Protein AF-A0A8I4A4J0-F1 (afdb_monomer)

Mean predicted aligned error: 11.43 Å

Foldseek 3Di:
DDPLVVVVVVVVPCVDPVNVVVVVVVVVVVVVDDPWDWDQDDPRPSVVVVVPDDPDPPRIDTPPPPDPCPVVVVVCVPPPVPDD

InterPro domains:
  IPR000439 Large ribosomal subunit protein eL15 [PF00827] (2-59)
  IPR000439 Large ribosomal subunit protein eL15 [PTHR11847] (1-59)
  IPR000439 Large ribosomal subunit protein eL15 [SM01384] (2-77)
  IPR012678 Ribosomal protein uL23/eL15/eS24 core domain superfamily [SSF54189] (1-59)
  IPR024794 Large ribosomal subunit protein eL15 core domain superfamily [G3DSA:3.40.1120.10] (1-63)

Sequence (84 aa):
MGAYKYIQELWRKKQSDVMRFLLRVRCWQYCQLSALHRAPRPTRPDKARPLGYKAKQGASWTPLWGSKSLEFLLGWRRFHIQTF

Nearest PDB structures (foldseek):
  8c3a-assembly1_v  TM=9.662E-01  e=3.658E-06  Candida albicans
  8v87-assembly1_N  TM=9.692E-01  e=4.199E-06  Saccharomyces cerevisiae BY4741
  8ipb-assembly1_HA  TM=9.777E-01  e=6.356E-06  Triticum aestivum
  6ylx-assembly1_N  TM=9.649E-01  e=8.379E-06  Saccharomyces cerevisiae
  8esr-assembly1_N  TM=9.617E-01  e=8.978E-06  Schizosaccharomyces pombe

Solvent-accessible surface area (backbone atoms only — not comparable to full-atom values): 5483 Å² total; per-residue (Å²): 137,60,73,54,57,57,55,52,56,54,64,70,46,52,84,40,68,70,44,44,51,56,50,53,56,49,52,56,56,55,68,76,48,62,99,77,63,80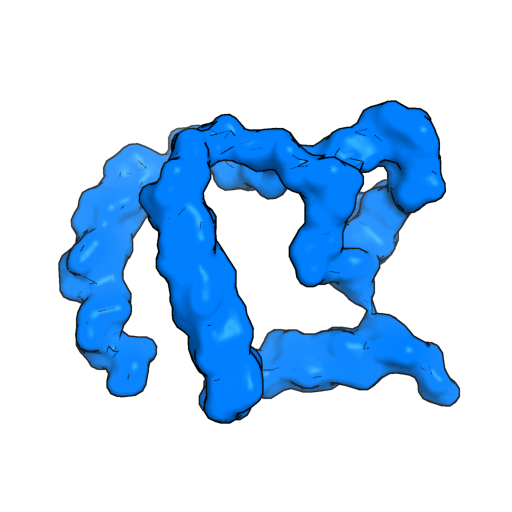,38,86,63,68,96,51,60,69,63,36,42,83,73,67,54,60,100,48,95,87,58,71,42,58,81,79,80,71,91,69,49,77,68,48,58,66,55,48,74,73,61,68,79,78,77,122

pLDDT: mean 73.52, std 19.96, range [32.97, 92.81]

Structure (mmCIF, N/CA/C/O backbone):
data_AF-A0A8I4A4J0-F1
#
_entry.id   AF-A0A8I4A4J0-F1
#
loop_
_atom_site.group_PDB
_atom_site.id
_atom_site.type_symbol
_atom_site.label_atom_id
_atom_site.label_alt_id
_atom_site.label_comp_id
_atom_site.label_asym_id
_atom_site.label_entity_id
_atom_site.label_seq_id
_atom_site.pdbx_PDB_ins_code
_atom_site.Cartn_x
_atom_site.Cartn_y
_atom_site.Cartn_z
_atom_site.occupancy
_atom_site.B_iso_or_equiv
_atom_site.auth_seq_id
_atom_site.auth_comp_id
_atom_site.auth_asym_id
_atom_site.auth_atom_id
_atom_site.pdbx_PDB_model_num
ATOM 1 N N . MET A 1 1 ? -18.708 4.509 -14.345 1.00 63.03 1 MET A N 1
ATOM 2 C CA . MET A 1 1 ? -17.770 4.444 -13.195 1.00 63.03 1 MET A CA 1
ATOM 3 C C . MET A 1 1 ? -16.921 3.187 -13.332 1.00 63.03 1 MET A C 1
ATOM 5 O O . MET A 1 1 ? -17.492 2.132 -13.553 1.00 63.03 1 MET A O 1
ATOM 9 N N . GLY A 1 2 ? -15.588 3.280 -13.274 1.00 86.94 2 GLY A N 1
ATOM 10 C CA . GLY A 1 2 ? -14.707 2.113 -13.453 1.00 86.94 2 GLY A CA 1
ATOM 11 C C . GLY A 1 2 ? -14.421 1.357 -12.150 1.00 86.94 2 GLY A C 1
ATOM 12 O O . GLY A 1 2 ? -14.406 1.962 -11.080 1.00 86.94 2 GLY A O 1
ATOM 13 N N . ALA A 1 3 ? -14.112 0.059 -12.244 1.00 86.75 3 ALA A N 1
ATOM 14 C CA . ALA A 1 3 ? -13.794 -0.810 -11.100 1.00 86.75 3 ALA A CA 1
ATOM 15 C C . ALA A 1 3 ? -12.710 -0.236 -10.160 1.00 86.75 3 ALA A C 1
ATOM 17 O O . ALA A 1 3 ? -12.815 -0.340 -8.940 1.00 86.75 3 ALA A O 1
ATOM 18 N N . TYR A 1 4 ? -11.698 0.448 -10.707 1.00 88.25 4 TYR A N 1
ATOM 19 C CA . TYR A 1 4 ? -10.635 1.075 -9.912 1.00 88.25 4 TYR A CA 1
ATOM 20 C C . TYR A 1 4 ? -11.126 2.199 -8.988 1.00 88.25 4 TYR A C 1
ATOM 22 O O . TYR A 1 4 ? -10.526 2.414 -7.936 1.00 88.25 4 TYR A O 1
ATOM 30 N N . LYS A 1 5 ? -12.225 2.880 -9.335 1.00 89.06 5 LYS A N 1
ATOM 31 C CA . LYS A 1 5 ? -12.806 3.942 -8.504 1.00 89.06 5 LYS A CA 1
ATOM 32 C C . LYS A 1 5 ? -13.404 3.370 -7.214 1.00 89.06 5 LYS A C 1
ATOM 34 O O . LYS A 1 5 ? -13.110 3.883 -6.140 1.00 89.06 5 LYS A O 1
ATOM 39 N N . TYR A 1 6 ? -14.124 2.251 -7.302 1.00 90.12 6 TYR A N 1
ATOM 40 C CA . TYR A 1 6 ? -14.656 1.550 -6.126 1.00 90.12 6 TYR A CA 1
ATOM 41 C C . TYR A 1 6 ? -13.543 1.032 -5.214 1.00 90.12 6 TYR A C 1
ATOM 43 O O . TYR A 1 6 ? -13.605 1.188 -3.997 1.00 90.12 6 TYR A O 1
ATOM 51 N N . ILE A 1 7 ? -12.477 0.479 -5.802 1.00 88.88 7 ILE A N 1
ATOM 52 C CA . ILE A 1 7 ? -11.301 0.035 -5.043 1.00 88.88 7 ILE A CA 1
ATOM 53 C C . ILE A 1 7 ? -10.664 1.224 -4.309 1.00 88.88 7 ILE A C 1
ATOM 55 O O . ILE A 1 7 ? -10.315 1.114 -3.133 1.00 88.88 7 ILE A O 1
ATOM 59 N N . GLN A 1 8 ? -10.542 2.378 -4.969 1.00 90.19 8 GLN A N 1
ATOM 60 C CA . GLN A 1 8 ? -9.996 3.586 -4.356 1.00 90.19 8 GLN A CA 1
ATOM 61 C C . GLN A 1 8 ? -10.860 4.086 -3.190 1.00 90.19 8 GLN A C 1
ATOM 63 O O . GLN A 1 8 ? -10.308 4.452 -2.151 1.00 90.19 8 GLN A O 1
ATOM 68 N N 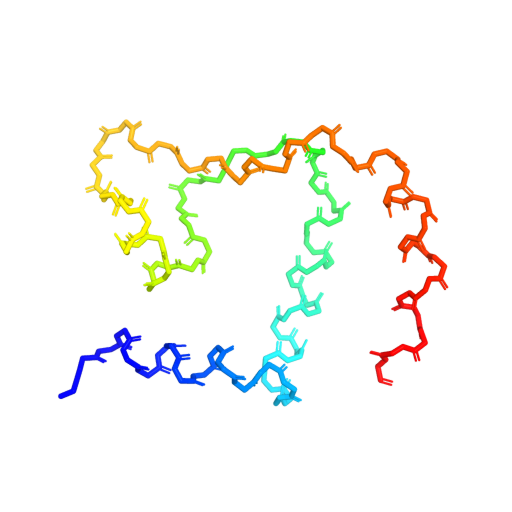. GLU A 1 9 ? -12.184 4.093 -3.336 1.00 90.62 9 GLU A N 1
ATOM 69 C CA . GLU A 1 9 ? -13.131 4.492 -2.285 1.00 90.62 9 GLU A CA 1
ATOM 70 C C . GLU A 1 9 ? -13.083 3.543 -1.081 1.00 90.62 9 GLU A C 1
ATOM 72 O O . GLU A 1 9 ? -13.012 3.995 0.064 1.00 90.62 9 GLU A O 1
ATOM 77 N N . LEU A 1 10 ? -13.000 2.236 -1.330 1.00 89.19 10 LEU A N 1
ATOM 78 C CA . LEU A 1 10 ? -12.851 1.213 -0.294 1.00 89.19 10 LEU A CA 1
ATOM 79 C C . LEU A 1 10 ? -11.534 1.404 0.483 1.00 89.19 10 LEU A C 1
ATOM 81 O O . LEU A 1 10 ? -11.511 1.348 1.711 1.00 89.19 10 LEU A O 1
ATOM 85 N N . TRP A 1 11 ? -10.443 1.762 -0.205 1.00 87.94 11 TRP A N 1
ATOM 86 C CA . TRP A 1 11 ? -9.156 2.099 0.421 1.00 87.94 11 TRP A CA 1
ATOM 87 C C . TRP A 1 11 ? -9.124 3.425 1.186 1.00 87.94 11 TRP A C 1
ATOM 89 O O . TRP A 1 11 ? -8.221 3.603 2.010 1.00 87.94 11 TRP A O 1
ATOM 99 N N . ARG A 1 12 ? -10.056 4.354 0.939 1.00 89.12 12 ARG A N 1
ATOM 100 C CA . ARG A 1 12 ? -10.205 5.561 1.772 1.00 89.12 12 ARG A CA 1
ATOM 101 C C . ARG A 1 12 ? -10.795 5.207 3.141 1.00 89.12 12 ARG A C 1
ATOM 103 O O . ARG A 1 12 ? -10.394 5.797 4.137 1.00 89.12 12 ARG A O 1
ATOM 110 N N . LYS A 1 13 ? -11.662 4.190 3.216 1.00 91.12 13 LYS A N 1
ATOM 111 C CA . LYS A 1 13 ? -12.318 3.720 4.451 1.00 91.12 13 LYS A CA 1
ATOM 112 C C . LYS A 1 13 ? -11.554 2.580 5.142 1.00 91.12 13 LYS A C 1
ATOM 114 O O . LYS A 1 13 ? -12.086 1.490 5.349 1.00 91.12 13 LYS A O 1
ATOM 119 N N . LYS A 1 14 ? -10.302 2.826 5.546 1.00 86.06 14 LYS A N 1
ATOM 120 C CA . LYS A 1 14 ? -9.440 1.798 6.175 1.00 86.06 14 LYS A CA 1
ATOM 121 C C . LYS A 1 14 ? -9.951 1.254 7.513 1.00 86.06 14 LYS A C 1
ATOM 123 O O . LYS A 1 14 ? -9.561 0.159 7.896 1.00 86.06 14 LYS A O 1
ATOM 128 N N . GLN A 1 15 ? -10.786 2.020 8.212 1.00 88.25 15 GLN A N 1
ATOM 129 C CA . GLN A 1 15 ? -11.328 1.648 9.519 1.00 88.25 15 GLN A CA 1
ATOM 130 C C . GLN A 1 15 ? -12.517 0.682 9.434 1.00 88.25 15 GLN A C 1
ATOM 132 O O . GLN A 1 15 ? -12.892 0.104 10.445 1.00 88.25 15 GLN A O 1
ATOM 137 N N . SER A 1 16 ? -13.091 0.489 8.243 1.00 91.19 16 SER A N 1
ATOM 138 C CA . SER A 1 16 ? -14.162 -0.489 8.048 1.00 91.19 16 SER A CA 1
ATOM 139 C C . SER A 1 16 ? -13.710 -1.898 8.443 1.00 91.19 16 SER A C 1
ATOM 141 O O . SER A 1 16 ? -12.552 -2.266 8.222 1.00 91.19 16 SER A O 1
ATOM 143 N N . ASP A 1 17 ? -14.626 -2.700 8.983 1.00 89.94 17 ASP A N 1
ATOM 144 C CA . ASP A 1 17 ? -14.342 -4.057 9.468 1.00 89.94 17 ASP A CA 1
ATOM 145 C C . ASP A 1 17 ? -13.738 -4.948 8.383 1.00 89.94 17 ASP A C 1
ATOM 147 O O . ASP A 1 17 ? -12.765 -5.664 8.621 1.00 89.94 17 ASP A O 1
ATOM 151 N N . VAL A 1 18 ? -14.229 -4.811 7.147 1.00 90.38 18 VAL A N 1
ATOM 152 C CA . VAL A 1 18 ? -13.695 -5.518 5.975 1.00 90.38 18 VAL A CA 1
ATOM 153 C C . VAL A 1 18 ? -12.227 -5.161 5.738 1.00 90.38 18 VAL A C 1
ATOM 155 O O . VAL A 1 18 ? -11.390 -6.048 5.569 1.00 90.38 18 VAL A O 1
ATOM 158 N N . MET A 1 19 ? -11.876 -3.871 5.745 1.00 90.44 19 MET A N 1
ATOM 159 C CA . MET A 1 19 ? -10.487 -3.463 5.521 1.00 90.44 19 MET A CA 1
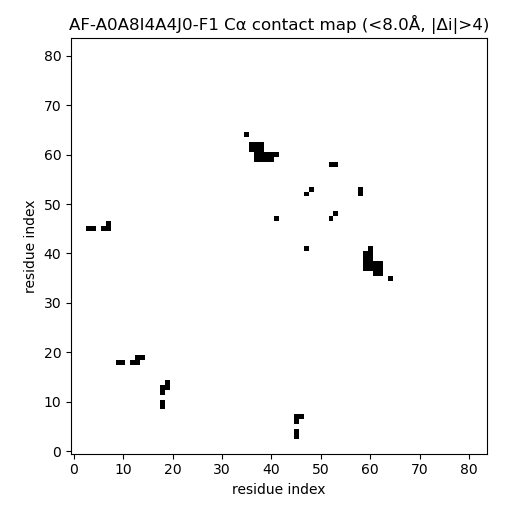ATOM 160 C C . MET A 1 19 ? -9.576 -3.828 6.687 1.00 90.44 19 MET A C 1
ATOM 162 O O . MET A 1 19 ? -8.452 -4.275 6.450 1.00 90.44 19 MET A O 1
ATOM 166 N N . ARG A 1 20 ? -10.045 -3.692 7.929 1.00 91.19 20 ARG A N 1
ATOM 167 C CA . ARG A 1 20 ? -9.295 -4.109 9.121 1.00 91.19 20 ARG A CA 1
ATOM 168 C C . ARG A 1 20 ? -8.993 -5.604 9.095 1.00 91.19 20 ARG A C 1
ATOM 170 O O . ARG A 1 20 ? -7.843 -5.988 9.306 1.00 91.19 20 ARG A O 1
ATOM 177 N N . PHE A 1 21 ? -9.980 -6.432 8.758 1.00 92.06 21 PHE A N 1
ATOM 178 C CA . PHE A 1 21 ? -9.806 -7.876 8.611 1.00 92.06 21 PHE A CA 1
ATOM 179 C C . PHE A 1 21 ? -8.769 -8.216 7.531 1.00 92.06 21 PHE A C 1
ATOM 181 O O . PHE A 1 21 ? -7.791 -8.917 7.801 1.00 92.06 21 PHE A O 1
ATOM 188 N N . LEU A 1 22 ? -8.913 -7.648 6.329 1.00 91.12 22 LEU A N 1
ATOM 189 C CA . LEU A 1 22 ? -7.989 -7.892 5.216 1.00 91.12 22 LEU A CA 1
ATOM 190 C C . LEU A 1 22 ? -6.551 -7.454 5.531 1.00 91.12 22 LEU A C 1
ATOM 192 O O . LEU A 1 22 ? -5.598 -8.139 5.154 1.00 91.12 22 LEU A O 1
ATOM 196 N N . LEU A 1 23 ? -6.375 -6.317 6.208 1.00 90.31 23 LEU A N 1
ATOM 197 C CA . LEU A 1 23 ? -5.055 -5.821 6.600 1.00 90.31 23 LEU A CA 1
ATOM 198 C C . LEU A 1 23 ? -4.421 -6.682 7.695 1.00 90.31 23 LEU A C 1
ATOM 200 O O . LEU A 1 23 ? -3.218 -6.927 7.632 1.00 90.31 23 LEU A O 1
ATOM 204 N N . ARG A 1 24 ? -5.210 -7.191 8.647 1.00 91.38 24 ARG A N 1
ATOM 205 C CA . ARG A 1 24 ? -4.724 -8.081 9.711 1.00 91.38 24 ARG A CA 1
ATOM 206 C C . ARG A 1 24 ? -4.203 -9.402 9.149 1.00 91.38 24 ARG A C 1
ATOM 208 O O . ARG A 1 24 ? -3.085 -9.793 9.472 1.00 91.38 24 ARG A O 1
ATOM 215 N N . VAL A 1 25 ? -4.963 -10.036 8.253 1.00 92.69 25 VAL A N 1
ATOM 216 C CA . VAL A 1 25 ? -4.544 -11.285 7.590 1.00 92.69 25 VAL A CA 1
ATOM 217 C C . VAL A 1 25 ? -3.277 -11.069 6.756 1.00 92.69 25 VAL A C 1
ATOM 219 O O . VAL A 1 25 ? -2.349 -11.871 6.828 1.00 92.69 25 VAL A O 1
ATOM 222 N N . ARG A 1 26 ? -3.187 -9.961 6.008 1.00 90.00 26 ARG A N 1
ATOM 223 C CA . ARG A 1 26 ? -1.990 -9.645 5.207 1.00 90.00 26 ARG A CA 1
ATOM 224 C C . ARG A 1 26 ? -0.766 -9.334 6.056 1.00 90.00 26 ARG A C 1
ATOM 226 O O . ARG A 1 26 ? 0.321 -9.764 5.702 1.00 90.00 26 ARG A O 1
ATOM 233 N N . CYS A 1 27 ? -0.930 -8.592 7.149 1.00 90.50 27 CYS A N 1
ATOM 234 C CA . CYS A 1 27 ? 0.168 -8.290 8.063 1.00 90.50 27 CYS A CA 1
ATOM 235 C C . CYS A 1 27 ? 0.748 -9.580 8.647 1.00 90.50 27 CYS A C 1
ATOM 237 O O . CYS A 1 27 ? 1.957 -9.774 8.596 1.00 90.50 27 CYS A O 1
ATOM 239 N N . TRP A 1 28 ? -0.123 -10.498 9.085 1.00 92.81 28 TRP A N 1
ATOM 240 C CA . TRP A 1 28 ? 0.295 -11.817 9.551 1.00 92.81 28 TRP A CA 1
ATOM 241 C C . TRP A 1 28 ? 1.109 -12.551 8.483 1.00 92.81 28 TRP A C 1
ATOM 243 O O . TRP A 1 28 ? 2.238 -12.925 8.776 1.00 92.81 28 TRP A O 1
ATOM 253 N N . GLN A 1 29 ? 0.596 -12.634 7.246 1.00 88.38 29 GLN A N 1
ATOM 254 C CA . GLN A 1 29 ? 1.309 -13.229 6.106 1.00 88.38 29 GLN A CA 1
ATOM 255 C C . GLN A 1 29 ? 2.690 -12.592 5.888 1.00 88.38 29 GLN A C 1
ATOM 257 O O . GLN A 1 29 ? 3.693 -13.285 5.760 1.00 88.38 29 GLN A O 1
ATOM 262 N N . TYR A 1 30 ? 2.768 -11.260 5.868 1.00 86.25 30 TYR A N 1
ATOM 263 C CA . TYR A 1 30 ? 4.021 -10.538 5.634 1.00 86.25 30 TYR A CA 1
ATOM 264 C C . TYR A 1 30 ? 5.044 -10.713 6.755 1.00 86.25 30 TYR A C 1
ATOM 266 O O . TYR A 1 30 ? 6.237 -10.612 6.487 1.00 86.25 30 TYR A O 1
ATOM 274 N N . CYS A 1 31 ? 4.617 -11.023 7.978 1.00 86.06 31 CYS A N 1
ATOM 275 C CA . CYS A 1 31 ? 5.536 -11.314 9.074 1.00 86.06 31 CYS A CA 1
ATOM 276 C C . CYS A 1 31 ? 6.271 -12.654 8.925 1.00 86.06 31 CYS A C 1
ATOM 278 O O . CYS A 1 31 ? 7.318 -12.807 9.550 1.00 86.06 31 CYS A O 1
ATOM 280 N N . GLN A 1 32 ? 5.771 -13.609 8.128 1.00 87.12 32 GLN A N 1
ATOM 281 C CA . GLN A 1 32 ? 6.520 -14.840 7.828 1.00 87.12 32 GLN A CA 1
ATOM 282 C C . GLN A 1 32 ? 7.480 -14.698 6.641 1.00 87.12 32 GLN A C 1
ATOM 284 O O . GLN A 1 32 ? 8.304 -15.582 6.414 1.00 87.12 32 GLN A O 1
ATOM 289 N N . LEU A 1 33 ? 7.371 -13.622 5.859 1.00 85.94 33 LEU A N 1
ATOM 290 C CA . LEU A 1 33 ? 8.218 -13.406 4.691 1.00 85.94 33 LEU A CA 1
ATOM 291 C C . LEU A 1 33 ? 9.587 -12.832 5.091 1.00 85.94 33 LEU A C 1
ATOM 293 O O . LEU A 1 33 ? 9.750 -12.201 6.134 1.00 85.94 33 LEU A O 1
ATOM 297 N N . SER A 1 34 ? 10.581 -13.026 4.21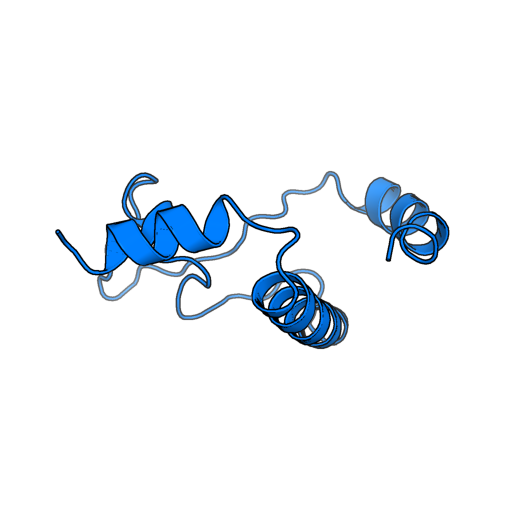9 1.00 84.81 34 SER A N 1
ATOM 298 C CA . SER A 1 34 ? 11.889 -12.384 4.348 1.00 84.81 34 SER A CA 1
ATOM 299 C C . SER A 1 34 ? 11.761 -10.858 4.330 1.00 84.81 34 SER A C 1
ATOM 301 O O . SER A 1 34 ? 10.893 -10.306 3.651 1.00 84.81 34 SER A O 1
ATOM 303 N N . ALA A 1 35 ? 12.675 -10.168 5.023 1.00 80.12 35 ALA A N 1
ATOM 304 C CA . ALA A 1 35 ? 12.676 -8.704 5.132 1.00 80.12 35 ALA A CA 1
ATOM 305 C C . ALA A 1 35 ? 12.610 -7.987 3.768 1.00 80.12 35 ALA A C 1
ATOM 307 O O . ALA A 1 35 ? 12.012 -6.919 3.652 1.00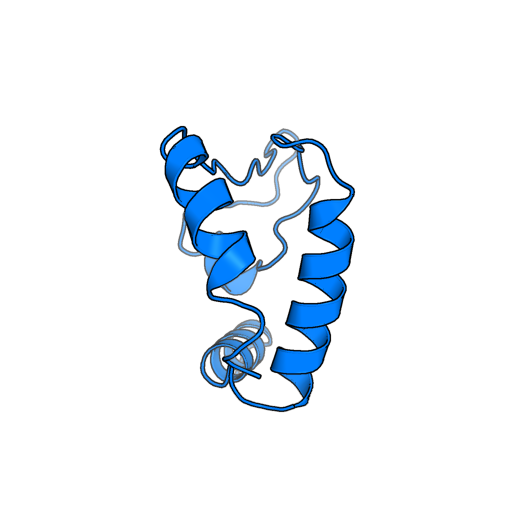 80.12 35 ALA A O 1
ATOM 308 N N . LEU A 1 36 ? 13.181 -8.601 2.727 1.00 82.19 36 LEU A N 1
ATOM 309 C CA . LEU A 1 36 ? 13.006 -8.198 1.339 1.00 82.19 36 LEU A CA 1
ATOM 310 C C . LEU A 1 36 ? 12.415 -9.371 0.550 1.00 82.19 36 LEU A C 1
ATOM 312 O O . LEU A 1 36 ? 13.051 -10.416 0.407 1.00 82.19 36 LEU A O 1
ATOM 316 N N . HIS A 1 37 ? 11.196 -9.197 0.042 1.00 84.69 37 HIS A N 1
ATOM 317 C CA . HIS A 1 37 ? 10.517 -10.177 -0.802 1.00 84.69 37 HIS A CA 1
ATOM 318 C C . HIS A 1 37 ? 10.039 -9.522 -2.101 1.00 84.69 37 HIS A C 1
ATOM 320 O O . HIS A 1 37 ? 9.476 -8.425 -2.103 1.00 84.69 37 HIS A O 1
ATOM 326 N N . ARG A 1 38 ? 10.259 -10.205 -3.228 1.00 81.75 38 ARG A N 1
ATOM 327 C CA . ARG A 1 38 ? 9.855 -9.737 -4.557 1.00 81.75 38 ARG A CA 1
ATOM 328 C C . ARG A 1 38 ? 8.450 -10.240 -4.866 1.00 81.75 38 ARG A C 1
ATOM 330 O O . ARG A 1 38 ? 8.250 -11.434 -5.050 1.00 81.75 38 ARG A O 1
ATOM 337 N N . ALA A 1 39 ? 7.487 -9.327 -4.965 1.00 83.44 39 ALA A N 1
ATOM 338 C CA . ALA A 1 39 ? 6.116 -9.687 -5.300 1.00 83.44 39 ALA A CA 1
ATOM 339 C C . ALA A 1 39 ? 5.909 -9.723 -6.832 1.00 83.44 39 ALA A C 1
ATOM 341 O O . ALA A 1 39 ? 6.339 -8.804 -7.536 1.00 83.44 39 ALA A O 1
ATOM 342 N N . PRO A 1 40 ? 5.214 -10.742 -7.375 1.00 82.38 40 PRO A N 1
ATOM 343 C CA . PRO A 1 40 ? 4.974 -10.854 -8.817 1.00 82.38 40 PRO A CA 1
ATOM 344 C C . PRO A 1 40 ? 3.959 -9.825 -9.340 1.00 82.38 40 PRO A C 1
ATOM 346 O O . PRO A 1 40 ? 3.980 -9.465 -10.514 1.00 82.38 40 PRO A O 1
ATOM 349 N N . ARG A 1 41 ? 3.064 -9.331 -8.475 1.00 84.56 41 ARG A N 1
ATOM 350 C CA . ARG A 1 41 ? 2.036 -8.333 -8.799 1.00 84.56 41 ARG A CA 1
ATOM 351 C C . ARG A 1 41 ? 1.837 -7.366 -7.632 1.00 84.56 41 ARG A C 1
ATOM 353 O O . ARG A 1 41 ? 1.952 -7.791 -6.481 1.00 84.56 41 ARG A O 1
ATOM 360 N N . PRO A 1 42 ? 1.496 -6.094 -7.891 1.00 86.88 42 PRO A N 1
ATOM 361 C CA . PRO A 1 42 ? 1.233 -5.142 -6.825 1.00 86.88 42 PRO A CA 1
ATOM 362 C C . PRO A 1 42 ? -0.033 -5.527 -6.058 1.00 86.88 42 PRO A C 1
ATOM 364 O O . PRO A 1 42 ? -1.073 -5.829 -6.645 1.00 86.88 42 PRO A O 1
ATOM 367 N N . THR A 1 43 ? 0.023 -5.428 -4.732 1.00 86.81 43 THR A N 1
ATOM 368 C CA . THR A 1 43 ? -1.135 -5.651 -3.849 1.00 86.81 43 THR A CA 1
ATOM 369 C C . THR A 1 43 ? -2.255 -4.635 -4.105 1.00 86.81 43 THR A C 1
ATOM 371 O O . THR A 1 43 ? -3.422 -4.900 -3.816 1.00 86.81 43 THR A O 1
ATOM 374 N N . ARG A 1 44 ? -1.901 -3.460 -4.647 1.00 88.19 44 ARG A N 1
ATOM 375 C CA . ARG A 1 44 ? -2.813 -2.347 -4.917 1.00 88.19 44 ARG A CA 1
ATOM 376 C C . ARG A 1 44 ? -2.641 -1.808 -6.350 1.00 88.19 44 ARG A C 1
ATOM 378 O O . ARG A 1 44 ? -1.873 -0.864 -6.555 1.00 88.19 44 ARG A O 1
ATOM 385 N N . PRO A 1 45 ? -3.339 -2.377 -7.350 1.00 85.62 45 PRO A N 1
ATOM 386 C CA . PRO A 1 45 ? -3.184 -1.976 -8.749 1.00 85.62 45 PRO A CA 1
ATOM 387 C C . PRO A 1 45 ? -3.735 -0.572 -9.049 1.00 85.62 45 PRO A C 1
ATOM 389 O O . PRO A 1 45 ? -3.186 0.111 -9.912 1.00 85.62 45 PRO A O 1
ATOM 392 N N . ASP A 1 46 ? -4.760 -0.108 -8.321 1.00 87.00 46 ASP A N 1
ATOM 393 C CA . ASP A 1 46 ? -5.337 1.238 -8.479 1.00 87.00 46 ASP A CA 1
ATOM 394 C C . ASP A 1 46 ? -4.343 2.347 -8.110 1.00 87.00 46 ASP A C 1
ATOM 396 O O . ASP A 1 46 ? -4.338 3.394 -8.746 1.00 87.00 46 ASP A O 1
ATOM 400 N N . LYS A 1 47 ? -3.465 2.108 -7.125 1.00 88.12 47 LYS A N 1
ATOM 401 C CA . LYS A 1 47 ? -2.404 3.050 -6.734 1.00 88.12 47 LYS A CA 1
ATOM 402 C C . LYS A 1 47 ? -1.121 2.843 -7.533 1.00 88.12 47 LYS A C 1
ATOM 404 O O . LYS A 1 47 ? -0.409 3.805 -7.787 1.00 88.12 47 LYS A O 1
ATOM 409 N N . ALA A 1 48 ? -0.828 1.613 -7.946 1.00 87.75 48 ALA A N 1
ATOM 410 C CA . ALA A 1 48 ? 0.371 1.323 -8.722 1.00 87.75 48 ALA A CA 1
ATOM 411 C C . ALA A 1 48 ? 0.341 2.003 -10.105 1.00 87.75 48 ALA A C 1
ATOM 413 O O . ALA A 1 48 ? 1.355 2.550 -10.527 1.00 87.75 48 ALA A O 1
ATOM 414 N N . ARG A 1 49 ? -0.811 2.021 -10.796 1.00 85.62 49 ARG A N 1
ATOM 415 C CA . ARG A 1 49 ? -0.927 2.618 -12.142 1.00 85.62 49 ARG A CA 1
ATOM 416 C C . ARG A 1 49 ? -0.598 4.123 -12.190 1.00 85.62 49 ARG A C 1
ATOM 418 O O . ARG A 1 49 ? 0.215 4.492 -13.034 1.00 85.62 49 ARG A O 1
ATOM 425 N N . PRO A 1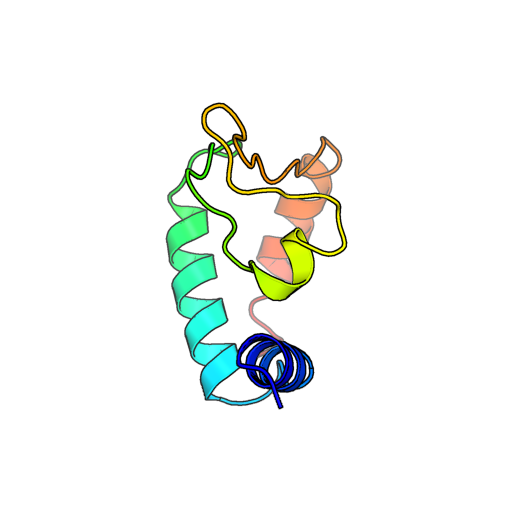 50 ? -1.148 4.984 -11.307 1.00 85.69 50 PRO A N 1
ATOM 426 C CA . PRO A 1 50 ? -0.744 6.391 -11.218 1.00 85.69 50 PRO A CA 1
ATOM 427 C C . PRO A 1 50 ? 0.740 6.587 -10.894 1.00 85.69 50 PRO A C 1
ATOM 429 O O . PRO A 1 50 ? 1.334 7.562 -11.329 1.00 85.69 50 PRO A O 1
ATOM 432 N N . LEU A 1 51 ? 1.351 5.645 -10.167 1.00 86.12 51 LEU A N 1
ATOM 433 C CA . LEU A 1 51 ? 2.785 5.650 -9.856 1.00 86.12 51 LEU A CA 1
ATOM 434 C C . LEU A 1 51 ? 3.658 5.140 -11.020 1.00 86.12 51 LEU A C 1
ATOM 436 O O . LEU A 1 51 ? 4.847 4.905 -10.836 1.00 86.12 51 LEU A O 1
ATOM 440 N N . GLY A 1 52 ? 3.083 4.932 -12.208 1.00 84.50 52 GLY A N 1
ATOM 441 C CA . GLY A 1 52 ? 3.815 4.512 -13.403 1.00 84.50 52 GLY A CA 1
ATOM 442 C C . GLY A 1 52 ? 3.946 2.998 -13.581 1.00 84.50 52 GLY A C 1
ATOM 443 O O . GLY A 1 52 ? 4.559 2.560 -14.554 1.00 84.50 52 GLY A O 1
ATOM 444 N N . TYR A 1 53 ? 3.342 2.175 -12.713 1.00 83.88 53 TYR A N 1
ATOM 445 C CA . TYR A 1 53 ? 3.319 0.726 -12.921 1.00 83.88 53 TYR A CA 1
ATOM 446 C C . TYR A 1 53 ? 2.501 0.376 -14.169 1.00 83.88 53 TYR A C 1
ATOM 448 O O . TYR A 1 53 ? 1.296 0.641 -14.250 1.00 83.88 53 TYR A O 1
ATOM 456 N N . LYS A 1 54 ? 3.154 -0.287 -15.124 1.00 82.75 54 LYS A N 1
ATOM 457 C CA . LYS A 1 54 ? 2.525 -0.904 -16.292 1.00 82.75 54 LYS A CA 1
ATOM 458 C C . LYS A 1 54 ? 2.771 -2.406 -16.226 1.00 82.75 54 LYS A C 1
ATOM 460 O O . LYS A 1 54 ? 3.906 -2.837 -16.057 1.00 82.75 54 LYS A O 1
ATOM 465 N N . ALA A 1 55 ? 1.712 -3.198 -16.374 1.00 79.62 55 ALA A N 1
ATOM 466 C CA . ALA A 1 55 ? 1.829 -4.648 -16.459 1.00 79.62 55 ALA A CA 1
ATOM 467 C C . ALA A 1 55 ? 2.448 -5.019 -17.818 1.00 79.62 55 ALA A C 1
ATOM 469 O O . ALA A 1 55 ? 1.749 -5.104 -18.825 1.00 79.62 55 ALA A O 1
ATOM 470 N N . LYS A 1 56 ? 3.775 -5.154 -17.849 1.00 77.88 56 LYS A N 1
ATOM 471 C CA . LYS A 1 56 ? 4.572 -5.640 -18.982 1.00 77.88 56 LYS A CA 1
ATOM 472 C C . LYS A 1 56 ? 5.505 -6.746 -18.485 1.00 77.88 56 LYS A C 1
ATOM 474 O O . LYS A 1 56 ? 5.889 -6.736 -17.313 1.00 77.88 56 LYS A O 1
ATOM 479 N N . GLN A 1 57 ? 5.876 -7.686 -19.355 1.00 73.75 57 GLN A N 1
ATOM 480 C CA . GLN A 1 57 ? 6.899 -8.686 -19.028 1.00 73.75 57 GLN A CA 1
ATOM 481 C C . GLN A 1 57 ? 8.195 -7.967 -18.612 1.00 73.75 57 GLN A C 1
ATOM 483 O O . GLN A 1 57 ? 8.628 -7.033 -19.282 1.00 73.75 57 GLN A O 1
ATOM 488 N N . GLY A 1 58 ? 8.744 -8.338 -17.451 1.00 66.19 58 GLY A N 1
ATOM 489 C CA . GLY A 1 58 ? 9.915 -7.691 -16.839 1.00 66.19 58 GLY A CA 1
ATOM 490 C C . GLY A 1 58 ? 9.613 -6.620 -15.778 1.00 66.19 58 GLY A C 1
ATOM 491 O O . GLY A 1 58 ? 10.509 -6.257 -15.019 1.00 66.19 58 GLY A O 1
ATOM 492 N N . ALA A 1 59 ? 8.367 -6.150 -15.641 1.00 59.53 59 ALA A N 1
ATOM 493 C CA . ALA A 1 59 ? 7.990 -5.176 -14.611 1.00 59.53 59 ALA A CA 1
ATOM 494 C C . ALA A 1 59 ? 7.802 -5.849 -13.238 1.00 59.53 59 ALA A C 1
ATOM 496 O O . ALA A 1 59 ? 6.686 -6.152 -12.813 1.00 59.53 59 ALA A O 1
ATOM 497 N N . SER A 1 60 ? 8.903 -6.095 -12.531 1.00 54.22 60 SER A N 1
ATOM 498 C CA . SER A 1 60 ? 8.856 -6.595 -11.158 1.00 54.22 60 SER A CA 1
ATOM 499 C C . SER A 1 60 ? 8.564 -5.485 -10.164 1.00 54.22 60 SER A C 1
ATOM 501 O O . SER A 1 60 ? 9.292 -4.496 -10.099 1.00 54.22 60 SER A O 1
ATOM 503 N N . TRP A 1 61 ? 7.533 -5.675 -9.349 1.00 55.34 61 TRP A N 1
ATOM 504 C CA . TRP A 1 61 ? 7.197 -4.753 -8.278 1.00 55.34 61 TRP A CA 1
ATOM 505 C C . TRP A 1 61 ? 7.856 -5.229 -6.981 1.00 55.34 61 TRP A C 1
ATOM 507 O O . TRP A 1 61 ? 7.369 -6.133 -6.305 1.00 55.34 61 TRP A O 1
ATOM 517 N N . THR A 1 62 ? 8.993 -4.636 -6.636 1.00 55.72 62 THR A N 1
ATOM 518 C CA . THR A 1 62 ? 9.520 -4.708 -5.274 1.00 55.72 62 THR A CA 1
ATOM 519 C C . THR A 1 62 ? 8.890 -3.571 -4.473 1.00 55.72 62 THR A C 1
ATOM 521 O O . THR A 1 62 ? 9.066 -2.404 -4.834 1.00 55.72 62 THR A O 1
ATOM 524 N N . PRO A 1 63 ? 8.145 -3.848 -3.388 1.00 48.28 63 PRO A N 1
ATOM 525 C CA . PRO A 1 63 ? 7.895 -2.818 -2.398 1.00 48.28 63 PRO A CA 1
ATOM 526 C C . PRO A 1 63 ? 9.255 -2.454 -1.793 1.00 48.28 63 PRO A C 1
ATOM 528 O O . PRO A 1 63 ? 9.760 -3.148 -0.918 1.00 48.28 63 PRO A O 1
ATOM 531 N N . LEU A 1 64 ? 9.887 -1.402 -2.320 1.00 41.50 64 LEU A N 1
ATOM 532 C CA . LEU A 1 64 ? 11.074 -0.780 -1.742 1.00 41.50 64 LEU A CA 1
ATOM 533 C C . LEU A 1 64 ? 10.675 -0.178 -0.390 1.00 41.50 64 LEU A C 1
ATOM 535 O O . LEU A 1 64 ? 10.385 1.009 -0.271 1.00 41.50 64 LEU A O 1
ATOM 539 N N . TRP A 1 65 ? 10.638 -1.012 0.645 1.00 37.88 65 TRP A N 1
ATOM 540 C CA . TRP A 1 65 ? 10.896 -0.561 2.005 1.00 37.88 65 TRP A CA 1
ATOM 541 C C . TRP A 1 65 ? 12.405 -0.322 2.098 1.00 37.88 65 TRP A C 1
ATOM 543 O O . TRP A 1 65 ? 13.183 -1.187 2.488 1.00 37.88 65 TRP A O 1
ATOM 553 N N . GLY A 1 66 ? 12.838 0.842 1.612 1.00 32.97 66 GLY A N 1
ATOM 554 C CA . GLY A 1 66 ? 14.224 1.283 1.711 1.00 32.97 66 GLY A CA 1
ATOM 555 C C . GLY A 1 66 ? 14.585 1.570 3.167 1.00 32.97 66 GLY A C 1
ATOM 556 O O . GLY A 1 66 ? 14.032 2.489 3.764 1.00 32.97 66 GLY A O 1
ATOM 557 N N . SER A 1 67 ? 15.464 0.735 3.729 1.00 33.19 67 SER A N 1
ATOM 558 C CA . SER A 1 67 ? 16.599 1.077 4.614 1.00 33.19 67 SER A CA 1
ATOM 559 C C . SER A 1 67 ? 16.437 2.077 5.779 1.00 33.19 67 SER A C 1
ATOM 561 O O . SER A 1 67 ? 17.438 2.477 6.361 1.00 33.19 67 SER A O 1
ATOM 563 N N . LYS A 1 68 ? 15.221 2.420 6.214 1.00 36.50 68 LYS A N 1
ATOM 564 C CA . LYS A 1 68 ? 14.956 3.155 7.474 1.00 36.50 68 LYS A CA 1
ATOM 565 C C . LYS A 1 68 ? 14.196 2.315 8.511 1.00 36.50 68 LYS A C 1
ATOM 567 O O . LYS A 1 68 ? 13.510 2.842 9.377 1.00 36.50 68 LYS A O 1
ATOM 572 N N . SER A 1 69 ? 14.273 0.989 8.390 1.00 42.03 69 SER A N 1
ATOM 573 C CA . SER A 1 69 ? 13.365 0.059 9.074 1.00 42.03 69 SER A CA 1
ATOM 574 C C . SER A 1 69 ? 13.928 -0.604 10.330 1.00 42.03 69 SER A C 1
ATOM 576 O O . SER A 1 69 ? 13.146 -1.183 11.078 1.00 42.03 69 SER A O 1
ATOM 578 N N . LEU A 1 70 ? 15.239 -0.569 10.577 1.00 43.47 70 LEU A N 1
ATOM 579 C CA . LEU A 1 70 ? 15.800 -1.283 11.732 1.00 43.47 70 LEU A CA 1
ATOM 580 C C . LEU A 1 70 ? 15.390 -0.634 13.065 1.00 43.47 70 LEU A C 1
ATOM 582 O O . LEU A 1 70 ? 15.037 -1.349 13.997 1.00 43.47 70 LEU A O 1
ATOM 586 N N . GLU A 1 71 ? 15.271 0.695 13.116 1.00 46.12 71 GLU A N 1
ATOM 587 C CA . GLU A 1 71 ? 14.716 1.395 14.286 1.00 46.12 71 GLU A CA 1
ATOM 588 C C . GLU A 1 71 ? 13.177 1.334 14.339 1.00 46.12 71 GLU A C 1
ATOM 590 O O . GLU A 1 71 ? 12.579 1.214 15.409 1.00 46.12 71 GLU A O 1
ATOM 595 N N . PHE A 1 72 ? 12.511 1.311 13.179 1.00 42.94 72 PHE A N 1
ATOM 596 C CA . PHE A 1 72 ? 11.048 1.232 13.100 1.00 42.94 72 PHE A CA 1
ATOM 597 C C . PHE A 1 72 ? 10.503 -0.151 13.504 1.00 42.94 72 PHE A C 1
ATOM 599 O O . PHE A 1 72 ? 9.434 -0.236 14.102 1.00 42.94 72 PHE A O 1
ATOM 606 N N . LEU A 1 73 ? 11.238 -1.239 13.240 1.00 49.41 73 LEU A N 1
ATOM 607 C CA . LEU A 1 73 ? 10.827 -2.609 13.584 1.00 49.41 73 LEU A CA 1
ATOM 608 C C . LEU A 1 73 ? 10.871 -2.893 15.092 1.00 49.41 73 LEU A C 1
ATOM 610 O O . LEU A 1 73 ? 10.046 -3.667 15.583 1.00 49.41 73 LEU A O 1
ATOM 614 N N . LEU A 1 74 ? 11.776 -2.245 15.834 1.00 51.84 74 LEU A N 1
ATOM 615 C CA . LEU A 1 74 ? 11.812 -2.333 17.297 1.00 51.84 74 LEU A CA 1
ATOM 616 C C . LEU A 1 74 ? 10.753 -1.426 17.950 1.00 51.84 74 LEU A C 1
ATOM 618 O O . LEU A 1 74 ? 10.125 -1.837 18.925 1.00 51.84 74 LEU A O 1
ATOM 622 N N . GLY A 1 75 ? 10.464 -0.254 17.371 1.00 44.75 75 GLY A N 1
ATOM 623 C CA . GLY A 1 75 ? 9.389 0.632 17.845 1.00 44.75 75 GLY A CA 1
ATOM 624 C C . GLY A 1 75 ? 7.970 0.097 17.588 1.00 44.75 75 GLY A C 1
ATOM 625 O O . GLY A 1 75 ? 7.076 0.254 18.421 1.00 44.75 75 GLY A O 1
ATOM 626 N N . TRP A 1 7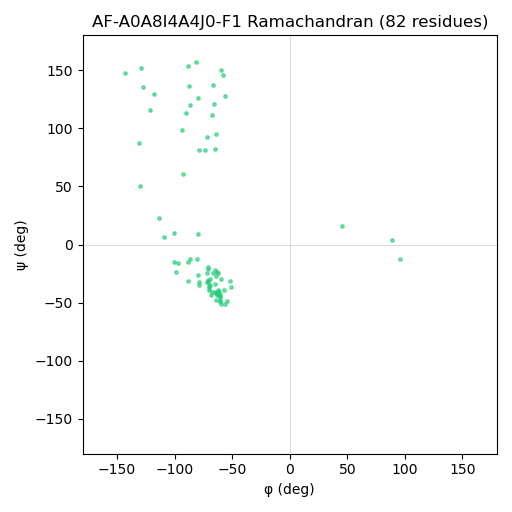6 ? 7.743 -0.597 16.468 1.00 43.69 76 TRP A N 1
ATOM 627 C CA . TRP A 1 76 ? 6.404 -1.060 16.072 1.00 43.69 76 TRP A CA 1
ATOM 628 C C . TRP A 1 76 ? 5.919 -2.319 16.785 1.00 43.69 76 TRP A C 1
ATOM 630 O O . TRP A 1 76 ? 4.710 -2.483 16.957 1.00 43.69 76 TRP A O 1
ATOM 640 N N . ARG A 1 77 ? 6.821 -3.188 17.264 1.00 46.44 77 ARG A N 1
ATOM 641 C CA . ARG A 1 77 ? 6.409 -4.367 18.048 1.00 46.44 77 ARG A CA 1
ATOM 642 C C . ARG A 1 77 ? 5.767 -4.007 19.387 1.00 46.44 77 ARG A C 1
ATOM 644 O O . ARG A 1 77 ? 5.008 -4.819 19.904 1.00 46.44 77 ARG A O 1
ATOM 651 N N . ARG A 1 78 ? 6.023 -2.809 19.928 1.00 44.19 78 ARG A N 1
ATOM 652 C CA . ARG A 1 78 ? 5.462 -2.381 21.219 1.00 44.19 78 ARG A CA 1
ATOM 653 C C . ARG A 1 78 ? 4.223 -1.491 21.103 1.00 44.19 78 ARG A C 1
ATOM 655 O O . ARG A 1 78 ? 3.416 -1.487 22.022 1.00 44.19 78 ARG A O 1
ATOM 662 N N . PHE A 1 79 ? 4.028 -0.793 19.984 1.00 35.53 79 PHE A N 1
ATOM 663 C CA . PHE A 1 79 ? 2.937 0.184 19.849 1.00 35.53 79 PHE A CA 1
ATOM 664 C C . PHE A 1 79 ? 1.673 -0.360 19.153 1.00 35.53 79 PHE A C 1
ATOM 666 O O . PHE A 1 79 ? 0.598 0.223 19.265 1.00 35.53 79 PHE A O 1
ATOM 673 N N . HIS A 1 80 ? 1.766 -1.497 18.454 1.00 48.59 80 HIS A N 1
ATOM 674 C CA . HIS A 1 80 ? 0.690 -1.977 17.573 1.00 48.59 80 HIS A CA 1
ATOM 675 C C . HIS A 1 80 ? -0.206 -3.086 18.168 1.00 48.59 80 HIS A C 1
ATOM 677 O O . HIS A 1 80 ? -1.026 -3.668 17.455 1.00 48.59 80 HIS A O 1
ATOM 683 N N . ILE A 1 81 ? -0.074 -3.370 19.470 1.00 46.59 81 ILE A N 1
ATOM 684 C CA . ILE A 1 81 ? -1.023 -4.208 20.234 1.00 46.59 81 ILE A CA 1
ATOM 685 C C . ILE A 1 81 ? -2.175 -3.366 20.817 1.00 46.59 81 ILE A C 1
ATOM 687 O O . ILE A 1 81 ? -3.213 -3.916 21.165 1.00 46.59 81 ILE A O 1
ATOM 691 N N . GLN A 1 82 ? -2.045 -2.036 20.862 1.00 37.38 82 GLN A N 1
ATOM 692 C CA . GLN A 1 82 ? -2.959 -1.167 21.616 1.00 37.38 82 GLN A CA 1
ATOM 693 C C . GLN A 1 82 ? -3.896 -0.304 20.754 1.00 37.38 82 GLN A C 1
ATOM 695 O O . GLN A 1 82 ? -4.617 0.536 21.277 1.00 37.38 82 GLN A O 1
ATOM 700 N N . THR A 1 83 ? -3.902 -0.498 19.433 1.00 48.84 83 THR A N 1
ATOM 701 C CA . THR A 1 83 ? -4.773 0.236 18.491 1.00 48.84 83 THR A CA 1
ATOM 702 C C . THR A 1 83 ? -5.525 -0.711 17.550 1.00 48.84 83 THR A C 1
ATOM 704 O O . THR A 1 83 ? -5.527 -0.547 16.327 1.00 48.84 83 THR A O 1
ATOM 707 N N . PHE A 1 84 ? -6.169 -1.718 18.144 1.00 44.94 84 PHE A N 1
ATOM 708 C CA . PHE A 1 84 ? -7.363 -2.357 17.584 1.00 44.94 84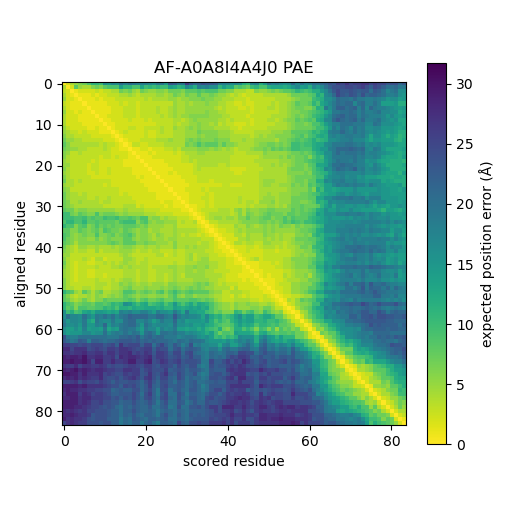 PHE A CA 1
ATOM 709 C C . PHE A 1 84 ? -8.599 -1.804 18.283 1.00 44.94 84 PHE A C 1
A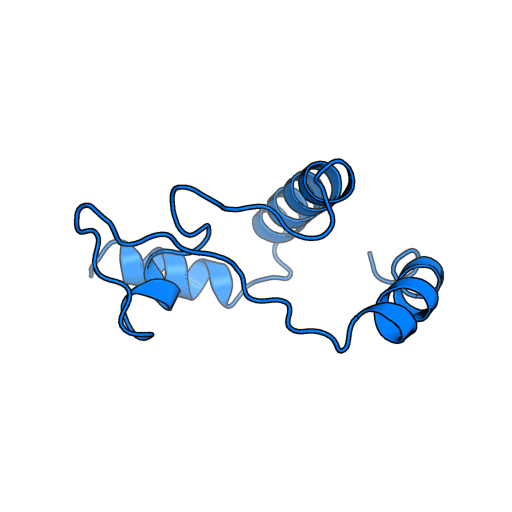TOM 711 O O . PHE A 1 84 ? -8.543 -1.700 19.526 1.00 44.94 84 PHE A O 1
#

Organism: Callithrix jacchus (NCBI:txid9483)

Secondary structure (DSSP, 8-state):
--HHHHHHHHHH-TTSHHHHHHHHHHHHHHHHS-SS--BSS-S-HHHHTTTT----TT--B-----S-HHHHHHHHHHHTTS--

Radius of gyration: 15.13 Å; Cα contacts (8 Å, |Δi|>4): 32; chains: 1; bounding box: 34×21×41 Å